Protein AF-A0A4U8YPC1-F1 (afdb_monomer)

Mean predicted aligned error: 9.64 Å

Foldseek 3Di:
DDPPDVLNLLLQLLVLLLVLLVVQLVQLVVLVVCLVPPPDFRWGFDSVVLSVVVSPCPQDFDDDPDPPDDGDRPPPPSVGPTDGHHRRDPVVSVVSNVVSVVSNVVSVVVSVVSVVVVVVVVVVVPD

Nearest PDB structures (foldseek):
  8wkq-assembly1_U  TM=8.000E-01  e=7.473E-06  Salmonella enterica subsp. enterica serovar Typhimurium str. LT2
  8wkq-assembly1_T  TM=8.335E-01  e=9.484E-06  Salmonella enterica subsp. enterica serovar Typhimurium str. LT2
  7nvg-assembly1_R2  TM=8.021E-01  e=2.318E-05  Salmonella enterica subsp. enterica serovar Typhimurium
  8wk3-assembly1_Q  TM=7.420E-01  e=1.721E-05  Salmonella enterica subsp. enterica serovar Typhimurium str. LT2
  8wk3-assembly1_U  TM=8.046E-01  e=3.963E-05  Salmonella enterica subsp. enterica serovar Typhimurium str. LT2

Secondary structure (DSSP, 8-state):
-----HHHHHHHHHHHHHHHHHHHHHHHHHHHHTTTSTT---EE--HHHHHHHHHH---PPPPPSSTTS-------------EE-SS--HHHHHHHHHHHHHHHHHHHHHHHHHHHHHHHHHHHTT-

Organism: NCBI:txid231438

Radius of gyration: 19.14 Å; Cα contacts (8 Å, |Δi|>4): 107; chains: 1; bounding box: 39×46×55 Å

Solvent-accessible surface area (backbone atoms only — not comparable to full-atom values): 7508 Å² total; per-residue (Å²): 136,83,80,80,53,74,66,57,58,52,51,53,50,42,53,48,47,43,54,52,34,54,51,48,48,54,36,39,52,48,31,65,75,40,47,89,41,89,89,48,57,23,48,47,66,58,64,66,63,38,43,52,49,63,70,68,55,64,78,59,80,49,85,70,95,44,95,86,56,73,80,46,70,62,71,80,71,75,78,53,71,63,47,75,53,61,69,54,50,70,70,60,42,51,51,51,49,51,53,41,49,54,50,38,52,52,41,51,52,54,47,52,53,52,52,49,56,52,50,52,60,57,60,64,71,78,114

Sequence (127 aa):
MSRDLPIDSTYAMLGKAMDVSARRHNLITGNIANMDTVGYKAKDLDFQKTLEMEMTRGGGPLDRTHDKHLQGRPAGAFDAEMEEDAPVDLDREMSRLVENNIRYRSTVEMMMRKVATLRDAIGEGVK

Structure (mmCIF, N/CA/C/O backbone):
data_AF-A0A4U8YPC1-F1
#
_entry.id   AF-A0A4U8YPC1-F1
#
loop_
_atom_site.group_PDB
_atom_site.id
_atom_site.type_symbol
_atom_site.label_atom_id
_atom_site.label_alt_id
_atom_site.label_comp_id
_atom_site.label_asym_id
_atom_site.label_entity_id
_atom_site.label_seq_id
_atom_site.pdbx_PDB_ins_code
_atom_site.Cartn_x
_atom_site.Cartn_y
_atom_site.Cartn_z
_atom_site.occupancy
_atom_site.B_iso_or_equiv
_atom_site.auth_seq_id
_atom_site.auth_comp_id
_atom_site.auth_asym_id
_atom_site.auth_atom_id
_atom_site.pdbx_PDB_model_num
ATOM 1 N N . MET A 1 1 ? 15.447 -25.166 -20.056 1.00 37.72 1 MET A N 1
ATOM 2 C CA . MET A 1 1 ? 16.041 -24.143 -19.170 1.00 37.72 1 MET A CA 1
ATOM 3 C C . MET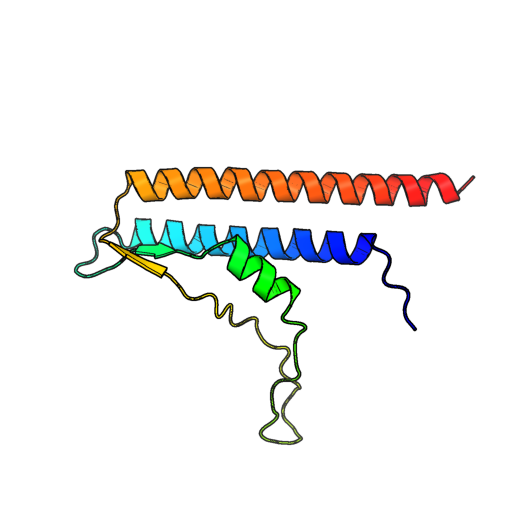 A 1 1 ? 15.622 -22.781 -19.699 1.00 37.72 1 MET A C 1
ATOM 5 O O . MET A 1 1 ? 16.265 -22.268 -20.606 1.00 37.72 1 MET A O 1
ATOM 9 N N . SER A 1 2 ? 14.479 -22.267 -19.236 1.00 41.69 2 SER A N 1
ATOM 10 C CA . SER A 1 2 ? 14.017 -20.925 -19.612 1.00 41.69 2 SER A CA 1
ATOM 11 C C . SER A 1 2 ? 14.916 -19.915 -18.904 1.00 41.69 2 SER A C 1
ATOM 13 O O . SER A 1 2 ? 15.114 -20.022 -17.698 1.00 41.69 2 SER A O 1
ATOM 15 N N . ARG A 1 3 ? 15.547 -19.007 -19.651 1.00 44.97 3 ARG A N 1
ATOM 16 C CA . ARG A 1 3 ? 16.327 -17.910 -19.067 1.00 44.97 3 ARG A CA 1
ATOM 17 C C . ARG A 1 3 ? 15.326 -16.858 -18.607 1.00 44.97 3 ARG A C 1
ATOM 19 O O . ARG A 1 3 ? 14.891 -16.055 -19.427 1.00 44.97 3 ARG A O 1
ATOM 26 N N . ASP A 1 4 ? 14.970 -16.873 -17.329 1.00 54.25 4 ASP A N 1
ATOM 27 C CA . ASP A 1 4 ? 14.216 -15.780 -16.718 1.00 54.25 4 ASP A CA 1
ATOM 28 C C . ASP A 1 4 ? 15.096 -14.528 -16.762 1.00 54.25 4 ASP A C 1
ATOM 30 O O . ASP A 1 4 ? 16.079 -14.390 -16.031 1.00 54.25 4 ASP A O 1
ATOM 34 N N . LEU A 1 5 ? 14.809 -13.629 -17.702 1.00 53.69 5 LEU A N 1
ATOM 35 C CA . LEU A 1 5 ? 15.476 -12.337 -17.752 1.00 53.69 5 LEU A CA 1
ATOM 36 C C . LEU A 1 5 ? 15.105 -11.577 -16.466 1.00 53.69 5 LEU A C 1
ATOM 38 O O . LEU A 1 5 ? 13.921 -11.499 -16.139 1.00 53.69 5 LEU A O 1
ATOM 42 N N . PRO A 1 6 ? 16.056 -10.934 -15.763 1.00 60.53 6 PRO A N 1
ATOM 43 C CA . PRO A 1 6 ? 15.780 -10.190 -14.522 1.00 60.53 6 PRO A CA 1
ATOM 44 C C . PRO A 1 6 ? 14.729 -9.071 -14.681 1.00 60.53 6 PRO A C 1
ATOM 46 O O . PRO A 1 6 ? 14.188 -8.553 -13.702 1.00 60.53 6 PRO A O 1
ATOM 49 N N . ILE A 1 7 ? 14.408 -8.702 -15.926 1.00 62.12 7 ILE A N 1
ATOM 50 C CA . ILE A 1 7 ? 13.325 -7.784 -16.279 1.00 62.12 7 ILE A CA 1
ATOM 51 C C . ILE A 1 7 ? 11.942 -8.354 -15.923 1.00 62.12 7 ILE A C 1
ATOM 53 O O . ILE A 1 7 ? 11.133 -7.607 -15.372 1.00 62.12 7 ILE A O 1
ATOM 57 N N . ASP A 1 8 ? 11.698 -9.639 -16.178 1.00 74.44 8 ASP A N 1
ATOM 58 C CA . ASP A 1 8 ? 10.398 -10.285 -15.957 1.00 74.44 8 ASP A CA 1
ATOM 59 C C . ASP A 1 8 ? 10.073 -10.378 -14.457 1.00 74.44 8 ASP A C 1
ATOM 61 O O . ASP A 1 8 ? 9.026 -9.932 -13.992 1.00 74.44 8 ASP A O 1
ATOM 65 N N . SER A 1 9 ? 11.062 -10.796 -13.661 1.00 82.12 9 SER A N 1
ATOM 66 C CA . SER A 1 9 ? 10.959 -10.863 -12.198 1.00 82.12 9 SER A CA 1
ATOM 67 C C . SER A 1 9 ? 10.671 -9.496 -11.555 1.00 82.12 9 SER A C 1
ATOM 69 O O . SER A 1 9 ? 9.802 -9.383 -10.691 1.00 82.12 9 SER A O 1
ATOM 71 N N . THR A 1 10 ? 11.334 -8.426 -12.017 1.00 86.44 10 THR A N 1
ATOM 72 C CA . THR A 1 10 ? 11.094 -7.069 -11.487 1.00 86.44 10 THR A CA 1
ATOM 73 C C . THR A 1 10 ? 9.695 -6.560 -11.846 1.00 86.44 10 THR A C 1
ATOM 75 O O . THR A 1 10 ? 9.038 -5.934 -11.017 1.00 86.44 10 THR A O 1
ATOM 78 N N . TYR A 1 11 ? 9.226 -6.819 -13.072 1.00 89.00 11 TYR A N 1
ATOM 79 C CA . TYR A 1 11 ? 7.879 -6.444 -13.506 1.00 89.00 11 TYR A CA 1
ATOM 80 C C . TYR A 1 11 ? 6.811 -7.171 -12.678 1.00 89.00 11 TYR A C 1
ATOM 82 O O . TYR A 1 11 ? 5.904 -6.533 -12.143 1.00 89.00 11 TYR A O 1
ATOM 90 N N . ALA A 1 12 ? 6.965 -8.486 -12.499 1.00 87.62 12 ALA A N 1
ATOM 91 C CA . ALA A 1 12 ? 6.080 -9.292 -11.666 1.00 87.62 12 ALA A CA 1
ATOM 92 C C . ALA A 1 12 ? 6.054 -8.798 -10.209 1.00 87.62 12 ALA A C 1
ATOM 94 O O . ALA A 1 12 ? 4.975 -8.618 -9.645 1.00 87.62 12 ALA A O 1
ATOM 95 N N . MET A 1 13 ? 7.219 -8.499 -9.620 1.00 90.81 13 MET A N 1
ATOM 96 C CA . MET A 1 13 ? 7.324 -7.942 -8.267 1.00 90.81 13 MET A CA 1
ATOM 97 C C . MET A 1 13 ? 6.598 -6.598 -8.134 1.00 90.81 13 MET A C 1
ATOM 99 O O . MET A 1 13 ? 5.842 -6.402 -7.185 1.00 90.81 13 MET A O 1
ATOM 103 N N . LEU A 1 14 ? 6.803 -5.670 -9.076 1.00 93.81 14 LEU A N 1
ATOM 104 C CA . LEU A 1 14 ? 6.132 -4.366 -9.060 1.00 93.81 14 LEU A CA 1
ATOM 105 C C . LEU A 1 14 ? 4.612 -4.514 -9.204 1.00 93.81 14 LEU A C 1
ATOM 107 O O . LEU A 1 14 ? 3.873 -3.831 -8.501 1.00 93.81 14 LEU A O 1
ATOM 111 N N . GLY A 1 15 ? 4.146 -5.438 -10.050 1.00 92.44 15 GLY A N 1
ATOM 112 C CA . GLY A 1 15 ? 2.725 -5.779 -10.155 1.00 92.44 15 GLY A CA 1
ATOM 113 C C . GLY A 1 15 ? 2.152 -6.291 -8.831 1.00 92.44 15 GLY A C 1
ATOM 114 O O . GLY A 1 15 ? 1.146 -5.774 -8.351 1.00 92.44 15 GLY A O 1
ATOM 115 N N . LYS A 1 16 ? 2.844 -7.227 -8.172 1.00 91.75 16 LYS A N 1
ATOM 116 C CA . LYS A 1 16 ? 2.448 -7.729 -6.847 1.00 91.75 16 LYS A CA 1
ATOM 117 C C . LYS A 1 16 ? 2.443 -6.638 -5.780 1.00 91.75 16 LYS A C 1
ATOM 119 O O . LYS A 1 16 ? 1.505 -6.562 -4.996 1.00 91.75 16 LYS A O 1
ATOM 124 N N . ALA A 1 17 ? 3.438 -5.756 -5.768 1.00 93.94 17 ALA A N 1
ATOM 125 C CA . ALA A 1 17 ? 3.477 -4.620 -4.852 1.00 93.94 17 ALA A CA 1
ATOM 126 C C . ALA A 1 17 ? 2.273 -3.678 -5.043 1.00 93.94 17 ALA A C 1
ATOM 128 O O . ALA A 1 17 ? 1.697 -3.218 -4.056 1.00 93.94 17 ALA A O 1
ATOM 129 N N . MET A 1 18 ? 1.847 -3.438 -6.290 1.00 94.38 18 MET A N 1
ATOM 130 C CA . MET A 1 18 ? 0.621 -2.683 -6.576 1.00 94.38 18 MET A CA 1
ATOM 131 C C . MET A 1 18 ? -0.623 -3.394 -6.034 1.00 94.38 18 MET A C 1
ATOM 133 O O . MET A 1 18 ? -1.446 -2.743 -5.390 1.00 94.38 18 MET A O 1
ATOM 137 N N . ASP A 1 19 ? -0.738 -4.711 -6.233 1.00 92.88 19 ASP A N 1
ATOM 138 C CA . ASP A 1 19 ? -1.856 -5.511 -5.714 1.00 92.88 19 ASP A CA 1
ATOM 139 C C . ASP A 1 19 ? -1.935 -5.453 -4.180 1.00 92.88 19 ASP A C 1
ATOM 141 O O . ASP A 1 19 ? -3.015 -5.266 -3.612 1.00 92.88 19 ASP A O 1
ATOM 145 N N . VAL A 1 20 ? -0.792 -5.572 -3.494 1.00 93.44 20 VAL A N 1
ATOM 146 C CA . VAL A 1 20 ? -0.704 -5.475 -2.028 1.00 93.44 20 VAL A CA 1
ATOM 147 C C . VAL A 1 20 ? -1.130 -4.084 -1.551 1.00 93.44 20 VAL A C 1
ATOM 149 O O . VAL A 1 20 ? -1.943 -3.968 -0.633 1.00 93.44 20 VAL A O 1
ATOM 152 N N . SER A 1 21 ? -0.651 -3.017 -2.196 1.00 94.94 21 SER A N 1
ATOM 153 C CA . SER A 1 21 ? -1.061 -1.648 -1.864 1.00 94.94 21 SER A CA 1
ATOM 154 C C . SER A 1 21 ? -2.549 -1.393 -2.120 1.00 94.94 21 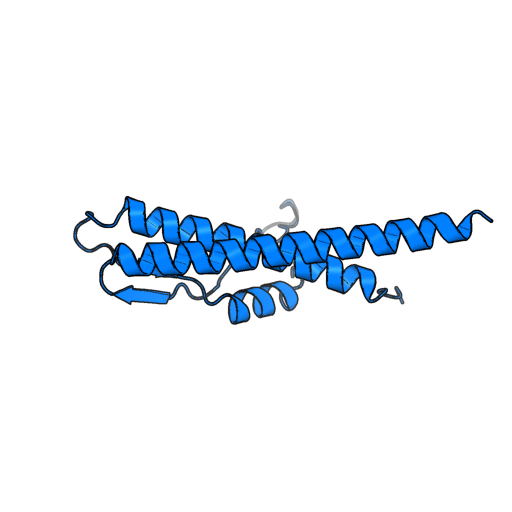SER A C 1
ATOM 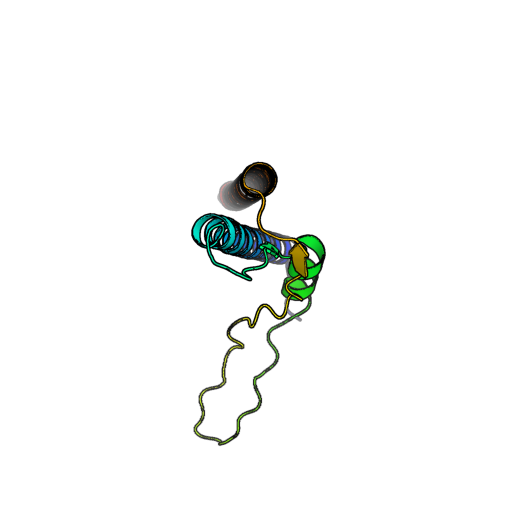156 O O . SER A 1 21 ? -3.207 -0.758 -1.295 1.00 94.94 21 SER A O 1
ATOM 158 N N . ALA A 1 22 ? -3.114 -1.909 -3.213 1.00 95.00 22 ALA A N 1
ATOM 159 C CA . ALA A 1 22 ? -4.544 -1.793 -3.495 1.00 95.00 22 ALA A CA 1
ATOM 160 C C . ALA A 1 22 ? -5.392 -2.503 -2.426 1.00 95.00 22 ALA A C 1
ATOM 162 O O . ALA A 1 22 ? -6.407 -1.980 -1.968 1.00 95.00 22 ALA A O 1
ATOM 163 N N . ARG A 1 23 ? -4.946 -3.671 -1.957 1.00 92.50 23 ARG A N 1
ATOM 164 C CA . ARG A 1 23 ? -5.606 -4.396 -0.862 1.00 92.50 23 ARG A CA 1
ATOM 165 C C . ARG A 1 23 ? -5.539 -3.639 0.450 1.00 92.50 23 ARG A C 1
ATOM 167 O O . ARG A 1 23 ? -6.565 -3.496 1.107 1.00 92.50 23 ARG A O 1
ATOM 174 N N . ARG A 1 24 ? -4.364 -3.114 0.805 1.00 94.75 24 ARG A N 1
ATOM 175 C CA . ARG A 1 24 ? -4.201 -2.312 2.021 1.00 94.75 24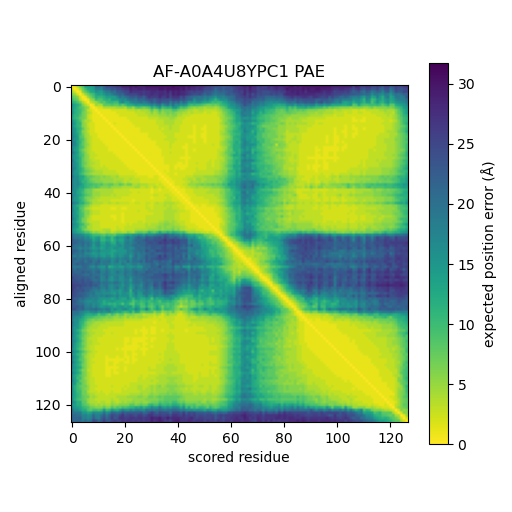 ARG A CA 1
ATOM 176 C C . ARG A 1 24 ? -5.099 -1.077 1.999 1.00 94.75 24 ARG A C 1
ATOM 178 O O . ARG A 1 24 ? -5.693 -0.749 3.016 1.00 94.75 24 ARG A O 1
ATOM 185 N N . HIS A 1 25 ? -5.269 -0.448 0.832 1.00 96.38 25 HIS A N 1
ATOM 186 C CA . HIS A 1 25 ? -6.217 0.656 0.655 1.00 9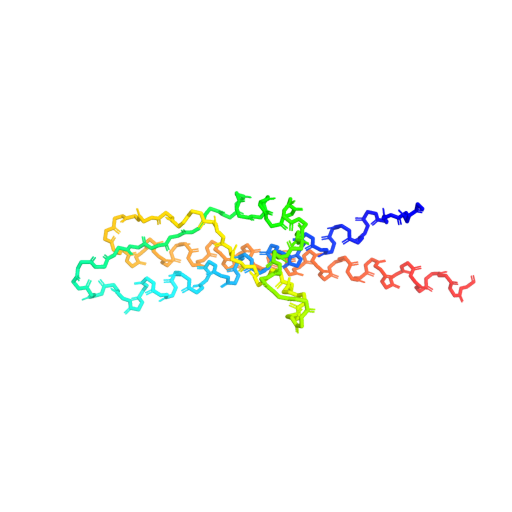6.38 25 HIS A CA 1
ATOM 187 C C . HIS A 1 25 ? -7.643 0.233 1.029 1.00 96.38 25 HIS A C 1
ATOM 189 O O . HIS A 1 25 ? -8.277 0.893 1.843 1.00 96.38 25 HIS A O 1
ATOM 195 N N . ASN A 1 26 ? -8.112 -0.905 0.507 1.00 95.19 26 ASN A N 1
ATOM 196 C CA . ASN A 1 26 ? -9.445 -1.422 0.824 1.00 95.19 26 ASN A CA 1
ATOM 197 C C . ASN A 1 26 ? -9.622 -1.731 2.318 1.00 95.19 26 ASN A C 1
ATOM 199 O O . ASN A 1 26 ? -10.707 -1.504 2.848 1.00 95.19 26 ASN A O 1
ATOM 203 N N . LEU A 1 27 ? -8.581 -2.222 3.002 1.00 94.12 27 LEU A N 1
ATOM 204 C CA . LEU A 1 27 ? -8.633 -2.450 4.451 1.00 94.12 27 LEU A CA 1
ATOM 205 C C . LEU A 1 27 ? -8.772 -1.142 5.224 1.00 94.12 27 LEU A C 1
ATOM 207 O O . LEU A 1 27 ? -9.669 -1.031 6.052 1.00 94.12 27 LEU A O 1
ATOM 211 N N . ILE A 1 28 ? -7.955 -0.139 4.901 1.00 95.44 28 ILE A N 1
ATOM 212 C CA . ILE A 1 28 ? -8.004 1.173 5.558 1.00 95.44 28 ILE A CA 1
ATOM 213 C C . ILE A 1 28 ? -9.369 1.836 5.328 1.00 95.44 28 ILE A C 1
ATOM 215 O O . ILE A 1 28 ? -10.011 2.292 6.271 1.00 95.44 28 ILE A O 1
ATOM 219 N N . THR A 1 29 ? -9.877 1.833 4.091 1.00 96.69 29 THR A N 1
ATOM 220 C CA . THR A 1 29 ? -11.219 2.360 3.794 1.00 96.69 29 THR A CA 1
ATOM 221 C C . THR A 1 29 ? -12.312 1.569 4.513 1.00 96.69 29 THR A C 1
ATOM 223 O O . THR A 1 29 ? -13.267 2.161 5.009 1.00 96.69 29 THR A O 1
ATOM 226 N N . GLY A 1 30 ? -12.165 0.246 4.615 1.00 96.12 30 GLY A N 1
ATOM 227 C CA . GLY A 1 30 ? -13.056 -0.609 5.392 1.00 96.12 30 GLY A CA 1
ATOM 228 C C . GLY A 1 30 ? -13.045 -0.273 6.884 1.00 96.12 30 GLY A C 1
ATOM 229 O O . GLY A 1 30 ? -14.110 -0.217 7.492 1.00 96.12 30 GLY A O 1
ATOM 230 N N . ASN A 1 31 ? -11.878 0.015 7.464 1.00 95.19 31 ASN A N 1
ATOM 231 C CA . ASN A 1 31 ? -11.761 0.446 8.856 1.00 95.19 31 ASN A CA 1
ATOM 232 C C . ASN A 1 31 ? -12.465 1.783 9.082 1.00 95.19 31 ASN A C 1
ATOM 234 O O . ASN A 1 31 ? -13.279 1.882 9.994 1.00 95.19 31 ASN A O 1
ATOM 238 N N . ILE A 1 32 ? -12.214 2.773 8.218 1.00 95.62 32 ILE A N 1
ATOM 239 C CA . ILE A 1 32 ? -12.871 4.087 8.279 1.00 95.62 32 ILE A CA 1
ATOM 240 C C . ILE A 1 32 ? -14.394 3.927 8.181 1.00 95.62 32 ILE A C 1
ATOM 242 O O . ILE A 1 32 ? -15.127 4.499 8.980 1.00 95.62 32 ILE A O 1
ATOM 246 N N . ALA A 1 33 ? -14.883 3.106 7.248 1.00 96.31 33 ALA A N 1
ATOM 247 C CA . ALA A 1 33 ? -16.317 2.885 7.062 1.00 96.31 33 ALA A CA 1
ATOM 248 C C . ALA A 1 33 ? -16.994 2.199 8.263 1.00 96.31 33 ALA A C 1
ATOM 250 O O . ALA A 1 33 ? -18.173 2.435 8.511 1.00 96.31 33 ALA A O 1
ATOM 251 N N . ASN A 1 34 ? -16.268 1.352 8.998 1.00 94.56 34 ASN A N 1
ATOM 252 C CA . ASN A 1 34 ? -16.797 0.609 10.145 1.00 94.56 34 ASN A CA 1
ATOM 253 C C . ASN A 1 34 ? -16.379 1.206 11.498 1.00 94.56 34 ASN A C 1
ATOM 255 O O . ASN A 1 34 ? -16.593 0.568 12.526 1.00 94.56 34 ASN A O 1
ATOM 259 N N . MET A 1 35 ? -15.811 2.413 11.530 1.00 93.62 35 MET A N 1
ATOM 260 C CA . MET A 1 35 ? -15.252 2.984 12.759 1.00 93.62 35 MET A CA 1
ATOM 261 C C . MET A 1 35 ? -16.282 3.190 13.874 1.00 93.62 35 MET A C 1
ATOM 263 O O . MET A 1 35 ? -15.975 2.975 15.041 1.00 93.62 35 MET A O 1
ATOM 267 N N . ASP A 1 36 ? -17.523 3.512 13.505 1.00 93.44 36 ASP A N 1
ATOM 268 C CA . ASP A 1 36 ? -18.635 3.696 14.443 1.00 93.44 36 ASP A CA 1
ATOM 269 C C . ASP A 1 36 ? -19.359 2.376 14.780 1.00 93.44 36 ASP A C 1
ATOM 271 O O . ASP A 1 36 ? -20.385 2.364 15.463 1.00 93.44 36 ASP A O 1
ATOM 275 N N . THR A 1 37 ? -18.853 1.233 14.299 1.00 94.25 37 THR A N 1
ATOM 276 C CA . THR A 1 37 ? -19.458 -0.080 14.554 1.00 94.25 37 THR A CA 1
ATOM 277 C C . THR A 1 37 ? -18.988 -0.633 15.897 1.00 94.25 37 THR A C 1
ATOM 279 O O . THR A 1 37 ? -17.798 -0.855 16.125 1.00 94.25 37 THR A O 1
ATOM 282 N N . VAL A 1 38 ? -19.938 -0.908 16.796 1.00 90.38 38 VAL A N 1
ATOM 283 C CA . VAL A 1 38 ? -19.651 -1.436 18.139 1.00 90.38 38 VAL A CA 1
ATOM 284 C C . VAL A 1 38 ? -18.869 -2.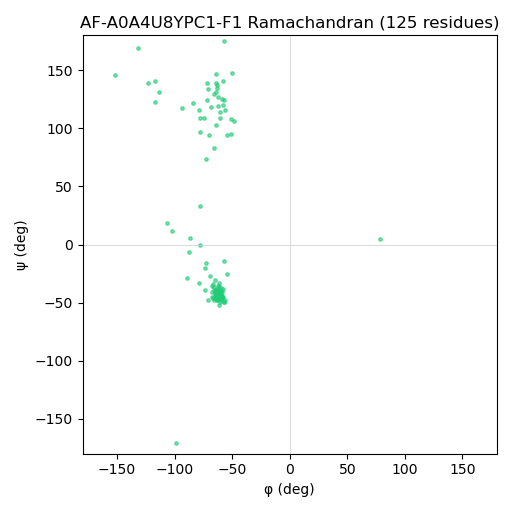749 18.052 1.00 90.38 38 VAL A C 1
ATOM 286 O O . VAL A 1 38 ? -19.317 -3.713 17.434 1.00 90.38 38 VAL A O 1
ATOM 289 N N . GLY A 1 39 ? -17.710 -2.795 18.714 1.00 88.19 39 GLY A N 1
ATOM 290 C CA . GLY A 1 39 ? -16.851 -3.981 18.772 1.00 88.19 39 GLY A CA 1
ATOM 291 C C . GLY A 1 39 ? -16.002 -4.228 17.520 1.00 88.19 39 GLY A C 1
ATOM 292 O O . GLY A 1 39 ? -15.310 -5.245 17.468 1.00 88.19 39 GLY A O 1
ATOM 293 N N . TYR A 1 40 ? -16.027 -3.329 16.530 1.00 91.44 40 TYR A N 1
ATOM 294 C CA . TYR A 1 40 ? -15.157 -3.422 15.360 1.00 91.44 40 TYR A CA 1
ATOM 295 C C . TYR A 1 40 ? -13.701 -3.100 15.725 1.00 91.44 40 TYR A C 1
ATOM 297 O O . TYR A 1 40 ? -13.416 -2.178 16.493 1.00 91.44 40 TYR A O 1
ATOM 305 N N . LYS A 1 41 ? -12.772 -3.869 15.154 1.00 91.62 41 LYS A N 1
ATOM 306 C CA . LYS A 1 41 ? -11.325 -3.702 15.318 1.00 91.62 41 LYS A CA 1
ATOM 307 C C . LYS A 1 41 ? -10.688 -3.385 13.979 1.00 91.62 41 LYS A C 1
ATOM 309 O O . LYS A 1 41 ? -11.072 -3.976 12.966 1.00 91.62 41 LYS A O 1
ATOM 314 N N . ALA A 1 42 ? -9.717 -2.477 13.981 1.00 91.94 42 ALA A N 1
ATOM 315 C CA . ALA A 1 42 ? -8.997 -2.145 12.762 1.00 91.94 42 ALA A CA 1
ATOM 316 C C . ALA A 1 42 ? -8.221 -3.367 12.255 1.00 91.94 42 ALA A C 1
ATOM 318 O O . ALA A 1 42 ? -7.623 -4.106 13.037 1.00 91.94 42 ALA A O 1
ATOM 319 N N . LYS A 1 43 ? -8.243 -3.571 10.940 1.00 91.75 43 LYS A N 1
ATOM 320 C CA . LYS A 1 43 ? -7.486 -4.622 10.255 1.00 91.75 43 LYS A CA 1
ATOM 321 C C . LYS A 1 43 ? -6.426 -3.974 9.386 1.00 91.75 43 LYS A C 1
ATOM 323 O O . LYS A 1 43 ? -6.747 -3.072 8.612 1.00 91.75 43 LYS A O 1
ATOM 328 N N . ASP A 1 44 ? -5.193 -4.447 9.475 1.00 91.69 44 ASP A N 1
ATOM 329 C CA . ASP A 1 44 ? -4.112 -4.021 8.583 1.00 91.69 44 ASP A CA 1
ATOM 330 C C . ASP A 1 44 ? -3.366 -5.236 8.017 1.00 91.69 44 ASP A C 1
ATOM 332 O O . ASP A 1 44 ? -3.571 -6.378 8.438 1.00 91.69 44 ASP A O 1
ATOM 336 N N . LEU A 1 45 ? -2.519 -4.982 7.023 1.00 89.88 45 LEU A N 1
ATOM 337 C CA . LEU A 1 45 ? -1.598 -5.965 6.467 1.00 89.88 45 LEU A CA 1
ATOM 338 C C . LEU A 1 45 ? -0.160 -5.454 6.559 1.00 89.88 45 LEU A C 1
ATOM 340 O O . LEU A 1 45 ? 0.132 -4.290 6.258 1.00 89.88 45 LEU A O 1
ATOM 344 N N . ASP A 1 46 ? 0.759 -6.349 6.912 1.00 90.69 46 ASP A N 1
ATOM 345 C CA . ASP A 1 46 ? 2.191 -6.082 6.817 1.00 90.69 46 ASP A CA 1
ATOM 346 C C . ASP A 1 46 ? 2.603 -6.150 5.343 1.00 90.69 46 ASP A C 1
ATOM 348 O O . ASP A 1 46 ? 2.614 -7.216 4.720 1.00 90.69 46 ASP A O 1
ATOM 352 N N . PHE A 1 47 ? 2.918 -4.989 4.766 1.00 91.00 47 PHE A N 1
ATOM 353 C CA . PHE A 1 47 ? 3.239 -4.871 3.346 1.00 91.00 47 PHE A CA 1
ATOM 354 C C . PHE A 1 47 ? 4.431 -5.745 2.951 1.00 91.00 47 PHE A C 1
ATOM 356 O O . PHE A 1 47 ? 4.382 -6.405 1.915 1.00 91.00 47 PHE A O 1
ATOM 363 N N . GLN A 1 48 ? 5.498 -5.740 3.753 1.00 90.94 48 GLN A N 1
ATOM 364 C CA . GLN A 1 48 ? 6.739 -6.423 3.405 1.00 90.94 48 GLN A CA 1
ATOM 365 C C . GLN A 1 48 ? 6.544 -7.933 3.478 1.00 90.94 48 GLN A C 1
ATOM 367 O O . GLN A 1 48 ? 6.856 -8.625 2.509 1.00 90.94 48 GLN A O 1
ATOM 372 N N . LYS A 1 49 ? 5.954 -8.426 4.573 1.00 90.06 49 LYS A N 1
ATOM 373 C CA . LYS A 1 49 ? 5.653 -9.857 4.721 1.00 90.06 49 LYS A CA 1
ATOM 374 C C . LYS A 1 49 ? 4.690 -10.343 3.644 1.00 90.06 49 LYS A C 1
ATOM 376 O O . LYS A 1 49 ? 4.901 -11.404 3.065 1.00 90.06 49 LYS A O 1
ATOM 381 N N . THR A 1 50 ? 3.655 -9.559 3.336 1.00 88.88 50 THR A N 1
ATOM 382 C CA . THR A 1 50 ? 2.683 -9.920 2.294 1.00 88.88 50 THR A CA 1
ATOM 383 C C . THR A 1 50 ? 3.342 -9.957 0.920 1.00 88.88 50 THR A C 1
ATOM 385 O O . THR A 1 50 ? 3.118 -10.895 0.163 1.00 88.88 50 THR A O 1
ATOM 388 N N . LEU A 1 51 ? 4.178 -8.971 0.586 1.00 89.31 51 LEU A N 1
ATOM 389 C CA . LEU A 1 51 ? 4.884 -8.950 -0.693 1.00 89.31 51 LEU A CA 1
ATOM 390 C C . LEU A 1 51 ? 5.857 -10.127 -0.820 1.00 89.31 51 LEU A C 1
ATOM 392 O O . LEU A 1 51 ? 5.877 -10.787 -1.854 1.00 89.31 51 LEU A O 1
ATOM 396 N N . GLU A 1 52 ? 6.625 -10.422 0.228 1.00 88.25 52 GLU A N 1
ATOM 397 C CA . GLU A 1 52 ? 7.534 -11.571 0.260 1.00 88.25 52 GLU A CA 1
ATOM 398 C C . GLU A 1 52 ? 6.773 -12.893 0.098 1.00 88.25 52 GLU A C 1
ATOM 400 O O . GLU A 1 52 ? 7.161 -13.754 -0.696 1.00 88.25 52 GLU A O 1
ATOM 405 N N . MET A 1 53 ? 5.631 -13.030 0.773 1.00 84.69 53 MET A N 1
ATOM 406 C CA . MET A 1 53 ? 4.740 -14.175 0.612 1.00 84.69 53 MET A CA 1
ATOM 407 C C . MET A 1 53 ? 4.214 -14.285 -0.825 1.00 84.69 53 MET A C 1
ATOM 409 O O . MET A 1 53 ? 4.218 -15.369 -1.397 1.00 84.69 53 MET A O 1
ATOM 413 N N . GLU A 1 54 ? 3.801 -13.181 -1.444 1.00 82.06 54 GLU A N 1
ATOM 414 C CA . GLU A 1 54 ? 3.304 -13.159 -2.826 1.00 82.06 54 GLU A CA 1
ATOM 415 C C . GLU A 1 54 ? 4.395 -13.433 -3.869 1.00 82.06 54 GLU A C 1
ATOM 417 O O . GLU A 1 54 ? 4.098 -13.929 -4.957 1.00 82.06 54 GLU A O 1
ATOM 422 N N . MET A 1 55 ? 5.653 -13.124 -3.552 1.00 83.56 55 MET A N 1
ATOM 423 C CA . MET A 1 55 ? 6.806 -13.455 -4.391 1.00 83.56 55 MET A CA 1
ATOM 424 C C . MET A 1 55 ? 7.234 -14.919 -4.253 1.00 83.56 55 MET A C 1
ATOM 426 O O . MET A 1 55 ? 7.707 -15.510 -5.222 1.00 83.56 55 MET A O 1
ATOM 430 N N . THR A 1 56 ? 7.083 -15.505 -3.063 1.00 77.12 56 THR A N 1
ATOM 431 C CA . THR A 1 56 ? 7.490 -16.890 -2.763 1.00 77.12 56 THR A CA 1
ATOM 432 C C . THR A 1 56 ? 6.391 -17.912 -3.041 1.00 77.12 56 THR A C 1
ATOM 434 O O . THR A 1 56 ? 6.695 -19.048 -3.414 1.00 77.12 56 THR A O 1
ATOM 437 N N . ARG A 1 57 ? 5.112 -17.523 -2.943 1.00 66.81 57 ARG A N 1
ATOM 438 C CA . ARG A 1 57 ? 3.963 -18.323 -3.384 1.00 66.81 57 ARG A CA 1
ATOM 439 C C . ARG A 1 57 ? 3.891 -18.340 -4.910 1.00 66.81 57 ARG A C 1
ATOM 441 O O . ARG A 1 57 ? 3.010 -17.751 -5.534 1.00 66.81 57 ARG A O 1
ATOM 448 N N . GLY A 1 58 ? 4.794 -19.096 -5.527 1.00 56.62 58 GLY A N 1
ATOM 449 C CA . GLY A 1 58 ? 4.530 -19.674 -6.839 1.00 56.62 58 GLY A CA 1
ATOM 450 C C . GLY A 1 58 ? 3.269 -20.525 -6.716 1.00 56.62 58 GLY A C 1
ATOM 451 O O . GLY A 1 58 ? 3.220 -21.409 -5.865 1.00 56.62 58 GLY A O 1
ATOM 452 N N . GLY A 1 59 ? 2.227 -20.206 -7.488 1.00 53.84 59 GLY A N 1
ATOM 453 C CA . GLY A 1 59 ? 0.918 -20.849 -7.389 1.00 53.84 59 GLY A CA 1
ATOM 454 C C . GLY A 1 59 ? 1.020 -22.367 -7.522 1.00 53.84 59 GLY A C 1
ATOM 455 O O . GLY A 1 59 ? 1.035 -22.893 -8.633 1.00 53.84 59 GLY A O 1
ATOM 456 N N . GLY A 1 60 ? 1.103 -23.058 -6.386 1.00 53.31 60 GLY A N 1
ATOM 457 C CA . GLY A 1 60 ? 1.073 -24.508 -6.325 1.00 53.31 60 GLY A CA 1
ATOM 458 C C . GLY A 1 60 ? -0.282 -25.013 -6.821 1.00 53.31 60 GLY A C 1
ATOM 459 O O . GLY A 1 60 ? -1.294 -24.325 -6.642 1.00 53.31 60 GLY A O 1
ATOM 460 N N . PRO A 1 61 ? -0.326 -26.180 -7.480 1.00 58.09 61 PRO A N 1
ATOM 461 C CA . PRO A 1 61 ? -1.584 -26.751 -7.928 1.00 58.09 61 PRO A CA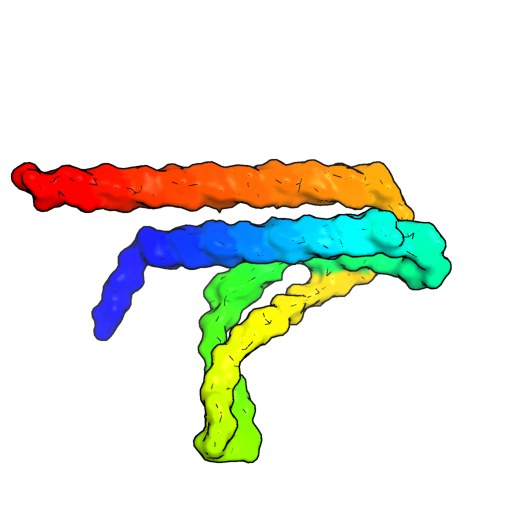 1
ATOM 462 C C . PRO A 1 61 ? -2.500 -26.964 -6.720 1.00 58.09 61 PRO A C 1
ATOM 464 O O . PRO A 1 61 ? -2.111 -27.614 -5.753 1.00 58.09 61 PRO A O 1
ATOM 467 N N . LEU A 1 62 ? -3.713 -26.407 -6.776 1.00 66.88 62 LEU A N 1
ATOM 468 C CA . LEU A 1 62 ? -4.755 -26.755 -5.816 1.00 66.88 62 LEU A CA 1
ATOM 469 C C . LEU A 1 62 ? -5.091 -28.240 -5.968 1.00 66.88 62 LEU A C 1
ATOM 471 O O . LEU A 1 62 ? -5.199 -28.742 -7.094 1.00 66.88 62 LEU A O 1
ATOM 475 N N . ASP A 1 63 ? -5.245 -28.921 -4.834 1.00 68.81 63 ASP A N 1
ATOM 476 C CA . ASP A 1 63 ? -5.541 -30.346 -4.816 1.00 68.81 63 ASP A CA 1
ATOM 477 C C . ASP A 1 63 ? -6.932 -30.592 -5.414 1.00 68.81 63 ASP A C 1
ATOM 479 O O . ASP A 1 63 ? -7.908 -29.907 -5.082 1.00 68.81 63 ASP A O 1
ATOM 483 N N . ARG A 1 64 ? -7.024 -31.518 -6.372 1.00 78.88 64 ARG A N 1
ATOM 484 C CA . ARG A 1 64 ? -8.277 -31.781 -7.087 1.00 78.88 64 ARG A CA 1
ATOM 485 C C . ARG A 1 64 ? -9.010 -32.910 -6.382 1.00 78.88 64 ARG A C 1
ATOM 487 O O . ARG A 1 64 ? -8.554 -34.043 -6.380 1.00 78.88 64 ARG A O 1
ATOM 494 N N . THR A 1 65 ? -10.199 -32.623 -5.862 1.00 84.88 65 THR A N 1
ATOM 495 C CA . THR A 1 65 ? -11.053 -33.653 -5.245 1.00 84.88 65 THR A CA 1
ATOM 496 C C . THR A 1 65 ? -11.697 -34.604 -6.260 1.00 84.88 65 THR A C 1
ATOM 498 O O . THR A 1 65 ? -12.182 -35.663 -5.875 1.00 84.88 65 THR A O 1
ATOM 501 N N . HIS A 1 66 ? -11.709 -34.250 -7.551 1.00 87.25 66 HIS A N 1
ATOM 502 C CA . HIS A 1 66 ? -12.177 -35.112 -8.637 1.00 87.25 66 HIS A CA 1
ATOM 503 C C . HIS A 1 66 ? -11.468 -34.762 -9.954 1.00 87.25 66 HIS A C 1
ATOM 505 O O . HIS A 1 66 ? -11.250 -33.591 -10.263 1.00 87.25 66 HIS A O 1
ATOM 511 N N . ASP A 1 67 ? -11.214 -35.765 -10.796 1.00 80.56 67 ASP A N 1
ATOM 512 C CA . ASP A 1 67 ? -10.580 -35.632 -12.119 1.00 80.56 67 ASP A CA 1
ATOM 513 C C . ASP A 1 67 ? -11.245 -34.631 -13.085 1.00 80.56 67 ASP A C 1
ATOM 515 O O . ASP A 1 67 ? -10.578 -34.090 -13.966 1.00 80.56 67 ASP A O 1
ATOM 519 N N . LYS A 1 68 ? -12.551 -34.355 -12.933 1.00 87.12 68 LYS A N 1
ATOM 520 C CA . LYS A 1 68 ? -13.287 -33.385 -13.764 1.00 87.12 68 LYS A CA 1
ATOM 521 C C . LYS A 1 68 ? -13.219 -31.954 -13.231 1.00 87.12 68 LYS A C 1
ATOM 523 O O . LYS A 1 68 ? -13.722 -31.043 -13.885 1.00 87.12 68 LYS A O 1
ATOM 528 N N . HIS A 1 69 ? -12.638 -31.737 -12.052 1.00 87.56 69 HIS A N 1
ATOM 529 C CA . HIS A 1 69 ? -12.459 -30.390 -11.532 1.00 87.56 69 HIS A CA 1
ATOM 530 C C . HIS A 1 69 ? -11.391 -29.662 -12.348 1.00 87.56 69 HIS A C 1
ATOM 532 O O . HIS A 1 69 ? -10.318 -30.202 -12.639 1.00 87.56 69 HIS A O 1
ATOM 538 N N . LEU A 1 70 ? -11.703 -28.419 -12.720 1.00 73.31 70 LEU A N 1
ATOM 539 C CA . LEU A 1 70 ? -10.728 -27.510 -13.306 1.00 73.31 70 LEU A CA 1
ATOM 540 C C . LEU A 1 70 ? -9.571 -27.35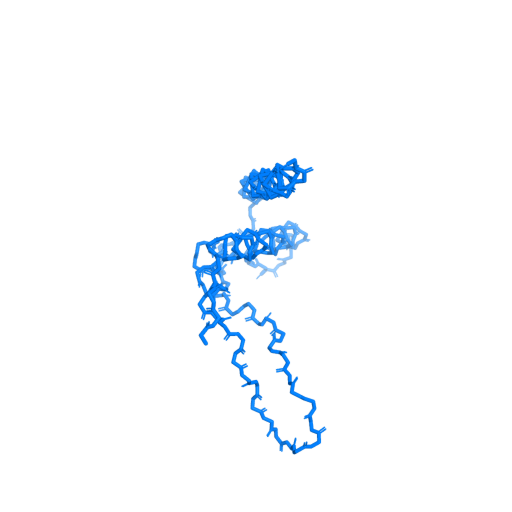4 -12.323 1.00 73.31 70 LEU A C 1
ATOM 542 O O . LEU A 1 70 ? -9.793 -27.275 -11.113 1.00 73.31 70 LEU A O 1
ATOM 546 N N . GLN A 1 71 ? -8.340 -27.303 -12.835 1.00 71.62 71 GLN A N 1
ATOM 547 C CA . GLN A 1 71 ? -7.211 -26.957 -11.985 1.00 71.62 71 GLN A CA 1
ATOM 548 C C . GLN A 1 71 ? -7.466 -25.557 -11.453 1.00 71.62 71 GLN A C 1
ATOM 550 O O . GLN A 1 71 ? -7.426 -24.584 -12.208 1.00 71.62 71 GLN A O 1
ATOM 555 N N . GLY A 1 72 ? -7.776 -25.467 -10.165 1.00 60.62 72 GLY A N 1
ATOM 556 C CA . GLY A 1 72 ? -7.861 -24.183 -9.515 1.00 60.62 72 GLY A CA 1
ATOM 557 C C . GLY A 1 72 ? -6.486 -23.544 -9.629 1.00 60.62 72 GLY A C 1
ATOM 558 O O . GLY A 1 72 ? -5.511 -24.049 -9.072 1.00 60.62 72 GLY A O 1
ATOM 559 N N . ARG A 1 73 ? -6.389 -22.438 -10.369 1.00 57.25 73 ARG A N 1
ATOM 560 C CA . ARG A 1 73 ? -5.327 -21.482 -10.081 1.00 57.25 73 ARG A CA 1
ATOM 561 C C . ARG A 1 73 ? -5.632 -21.014 -8.666 1.00 57.25 73 ARG A C 1
ATOM 563 O O . ARG A 1 73 ? -6.790 -20.647 -8.457 1.00 57.25 73 ARG A O 1
ATOM 570 N N . PRO A 1 74 ? -4.693 -21.075 -7.707 1.00 56.31 74 PRO A N 1
ATOM 571 C CA . PRO A 1 74 ? -4.949 -20.509 -6.397 1.00 56.31 74 PRO A CA 1
ATOM 572 C C . PRO A 1 74 ? -5.442 -19.083 -6.632 1.00 56.31 74 PRO A C 1
ATOM 574 O O . PRO A 1 74 ? -4.699 -18.223 -7.109 1.00 56.31 74 PRO A O 1
ATOM 577 N N . ALA A 1 75 ? -6.740 -18.859 -6.403 1.00 54.16 75 ALA A N 1
ATOM 578 C CA . ALA A 1 75 ? -7.224 -17.527 -6.129 1.00 54.16 75 ALA A CA 1
ATOM 579 C C . ALA A 1 75 ? -6.373 -17.144 -4.939 1.00 54.16 75 ALA A C 1
ATOM 581 O O . ALA A 1 75 ? -6.394 -17.891 -3.963 1.00 54.16 75 ALA A O 1
ATOM 582 N N . GLY A 1 76 ? -5.520 -16.129 -5.095 1.00 53.47 76 GLY A N 1
ATOM 583 C CA . GLY A 1 76 ? -4.631 -15.689 -4.035 1.00 53.47 76 GLY A CA 1
ATOM 584 C C . GLY A 1 76 ? -5.487 -15.472 -2.802 1.00 53.47 76 GLY A C 1
ATOM 585 O O . GLY A 1 76 ? -6.147 -14.446 -2.669 1.00 53.47 76 GLY A O 1
ATOM 586 N N . ALA A 1 77 ? -5.565 -16.486 -1.949 1.00 48.56 77 ALA A N 1
ATOM 587 C CA . ALA A 1 77 ? -5.896 -16.321 -0.570 1.00 48.56 77 ALA A CA 1
ATOM 588 C C . ALA A 1 77 ? -4.636 -15.633 -0.087 1.00 48.56 77 ALA A C 1
ATOM 590 O O . ALA A 1 77 ? -3.593 -16.267 0.087 1.00 48.56 77 ALA A O 1
ATOM 591 N N . PHE A 1 78 ? -4.700 -14.302 -0.067 1.00 53.44 78 PHE A N 1
ATOM 592 C CA . PHE A 1 78 ? -3.715 -13.483 0.609 1.00 53.44 78 PHE A CA 1
ATOM 593 C C . PHE A 1 78 ? -3.910 -13.840 2.071 1.00 53.44 78 PHE A C 1
ATOM 595 O O . PHE A 1 78 ? -4.662 -13.199 2.791 1.00 53.44 78 PHE A O 1
ATOM 602 N N . ASP A 1 79 ? -3.283 -14.940 2.457 1.00 50.78 79 ASP A N 1
ATOM 603 C CA . ASP A 1 79 ? -3.222 -15.481 3.808 1.00 50.78 79 ASP A CA 1
ATOM 604 C C . ASP A 1 79 ? -2.185 -14.669 4.596 1.00 50.78 79 ASP A C 1
ATOM 606 O O . ASP A 1 79 ? -1.427 -15.188 5.410 1.00 50.78 79 ASP A O 1
ATOM 610 N N . ALA A 1 80 ? -2.087 -13.378 4.261 1.00 55.91 80 ALA A N 1
ATOM 611 C CA . ALA A 1 80 ? -1.408 -12.417 5.082 1.00 55.91 80 ALA A CA 1
ATOM 612 C C . ALA A 1 80 ? -2.186 -12.410 6.385 1.00 55.91 80 ALA A C 1
ATOM 614 O O . ALA A 1 80 ? -3.388 -12.134 6.384 1.00 55.91 80 ALA A O 1
ATOM 615 N N . GLU A 1 81 ? -1.499 -12.767 7.465 1.00 59.56 81 GLU A N 1
ATOM 616 C CA . GLU A 1 81 ? -2.003 -12.585 8.814 1.00 59.56 81 GLU A CA 1
ATOM 617 C C . GLU A 1 81 ? -2.512 -11.146 8.913 1.00 59.56 81 GLU A C 1
ATOM 619 O O . GLU A 1 81 ? -1.738 -10.188 8.864 1.00 59.56 81 GLU A O 1
ATOM 624 N N . MET A 1 82 ? -3.838 -11.001 8.936 1.00 65.00 82 MET A N 1
ATOM 625 C CA . MET A 1 82 ? -4.455 -9.716 9.198 1.00 65.00 82 MET A CA 1
ATOM 626 C C . MET A 1 82 ? -4.159 -9.395 10.647 1.00 65.00 82 MET A C 1
ATOM 628 O O . MET A 1 82 ? -4.562 -10.132 11.548 1.00 65.00 82 MET A O 1
ATOM 632 N N . GLU A 1 83 ? -3.449 -8.299 10.859 1.00 69.94 83 GLU A N 1
ATOM 633 C CA . GLU A 1 83 ? -3.209 -7.814 12.202 1.00 69.94 83 GLU A CA 1
ATOM 634 C C . GLU A 1 83 ? -4.494 -7.118 12.658 1.00 69.94 83 GLU A C 1
ATOM 636 O O . GLU A 1 83 ? -4.883 -6.082 12.111 1.00 69.94 83 GLU A O 1
ATOM 641 N N . GLU A 1 84 ? -5.207 -7.744 13.598 1.00 73.75 84 GLU A N 1
ATOM 642 C CA . GLU A 1 84 ? -6.304 -7.092 14.308 1.00 73.75 84 GLU A CA 1
ATOM 643 C C . GLU A 1 84 ? -5.716 -6.182 15.387 1.00 73.75 84 GLU A C 1
ATOM 645 O O . GLU A 1 84 ? -5.077 -6.641 16.334 1.00 73.75 84 GLU A O 1
ATOM 650 N N . ASP A 1 85 ? -5.942 -4.886 15.231 1.00 72.00 85 ASP A N 1
ATOM 651 C CA . ASP A 1 85 ? -5.418 -3.835 16.096 1.00 72.00 85 ASP A CA 1
ATOM 652 C C . ASP A 1 85 ? -6.490 -3.387 17.117 1.00 72.00 85 ASP A C 1
ATOM 654 O O . ASP A 1 85 ? -7.560 -3.987 17.281 1.00 72.00 85 ASP A O 1
ATOM 658 N N . ALA A 1 86 ? -6.185 -2.308 17.829 1.00 79.06 86 ALA A N 1
ATOM 659 C CA . ALA A 1 86 ? -7.069 -1.560 18.709 1.00 79.06 86 ALA A CA 1
ATOM 660 C C . ALA A 1 86 ? -8.347 -1.037 17.991 1.00 79.06 86 ALA A C 1
ATOM 662 O O . ALA A 1 86 ? -8.498 -1.184 16.770 1.00 79.06 86 ALA A O 1
ATOM 663 N N . PRO A 1 87 ? -9.294 -0.416 18.729 1.00 85.69 87 PRO A N 1
ATOM 664 C CA . PRO A 1 87 ? -10.405 0.312 18.120 1.00 85.69 87 PRO A CA 1
ATOM 665 C C . PRO A 1 87 ? -9.915 1.298 17.054 1.00 85.69 87 PRO A C 1
ATOM 667 O O . PRO A 1 87 ? -8.811 1.836 17.151 1.00 85.69 87 PRO A O 1
ATOM 670 N N . VAL A 1 88 ? -10.736 1.511 16.028 1.00 89.69 88 VAL A N 1
ATOM 671 C CA . VAL A 1 88 ? -10.373 2.355 14.884 1.00 89.69 88 VAL A CA 1
ATOM 672 C C . VAL A 1 88 ? -10.178 3.806 15.333 1.00 89.69 88 VAL A C 1
ATOM 674 O O . VAL A 1 88 ? -11.041 4.374 15.996 1.00 89.69 88 VAL A O 1
ATOM 677 N N . ASP A 1 89 ? -9.065 4.413 14.918 1.00 93.25 89 ASP A N 1
ATOM 678 C CA . ASP A 1 89 ? -8.753 5.833 15.107 1.00 93.25 89 ASP A CA 1
ATOM 679 C C . ASP A 1 89 ? -8.644 6.505 13.730 1.00 93.25 89 ASP A C 1
ATOM 681 O O . ASP A 1 89 ? -7.844 6.079 12.891 1.00 93.25 89 ASP A O 1
ATOM 685 N N . LEU A 1 90 ? -9.449 7.548 13.488 1.00 94.44 90 LEU A N 1
ATOM 686 C CA . LEU A 1 90 ? -9.508 8.229 12.192 1.00 94.44 90 LEU A CA 1
ATOM 687 C C . LEU A 1 90 ? -8.153 8.804 11.773 1.00 94.44 90 LEU A C 1
ATOM 689 O O . LEU A 1 90 ? -7.740 8.623 10.629 1.00 94.44 90 LEU A O 1
ATOM 693 N N . ASP A 1 91 ? -7.455 9.483 12.680 1.00 95.19 91 ASP A N 1
ATOM 694 C CA . ASP A 1 91 ? -6.209 10.180 12.361 1.00 95.19 91 ASP A CA 1
ATOM 695 C C . ASP A 1 91 ? -5.109 9.170 12.011 1.00 95.19 91 ASP A C 1
ATOM 697 O O . ASP A 1 91 ? -4.309 9.376 11.083 1.00 95.19 91 ASP A O 1
ATOM 701 N N . ARG A 1 92 ? -5.114 8.020 12.698 1.00 94.56 92 ARG A N 1
ATOM 702 C CA . ARG A 1 92 ? -4.222 6.894 12.399 1.00 94.56 92 ARG A CA 1
ATOM 703 C C . ARG A 1 92 ? -4.539 6.260 11.046 1.00 94.56 92 ARG A C 1
ATOM 705 O O . ARG A 1 92 ? -3.616 6.040 10.258 1.00 94.56 92 ARG A O 1
ATOM 712 N N . GLU A 1 93 ? -5.810 5.997 10.745 1.00 95.56 93 GLU A N 1
ATOM 713 C CA . GLU A 1 93 ? -6.217 5.424 9.455 1.00 95.56 93 GLU A CA 1
ATOM 7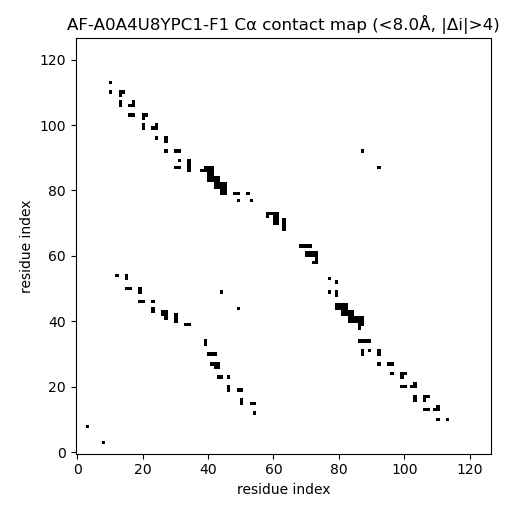14 C C . GLU A 1 93 ? -5.919 6.375 8.288 1.00 95.56 93 GLU A C 1
ATOM 716 O O . GLU A 1 93 ? -5.415 5.942 7.253 1.00 95.56 93 GLU A O 1
ATOM 721 N N . MET A 1 94 ? -6.125 7.683 8.457 1.00 96.06 94 MET A N 1
ATOM 722 C CA . MET A 1 94 ? -5.774 8.677 7.440 1.00 96.06 94 MET A CA 1
ATOM 723 C C . MET A 1 94 ? -4.260 8.753 7.211 1.00 96.06 94 MET A C 1
ATOM 725 O O . MET A 1 94 ? -3.813 8.827 6.064 1.00 96.06 94 MET A O 1
ATOM 729 N N . SER A 1 95 ? -3.456 8.655 8.273 1.00 96.88 95 SER A N 1
ATOM 730 C CA . SER A 1 95 ? -1.993 8.587 8.159 1.00 96.88 95 SER A CA 1
ATOM 731 C C . SER A 1 95 ? -1.545 7.338 7.387 1.00 96.88 95 SER A C 1
ATOM 733 O O . SER A 1 95 ? -0.757 7.441 6.442 1.00 96.88 95 SER A O 1
ATOM 735 N N . ARG A 1 96 ? -2.115 6.169 7.715 1.00 95.62 96 ARG A N 1
ATOM 736 C CA . ARG A 1 96 ? -1.896 4.903 6.989 1.00 95.62 96 ARG A CA 1
ATOM 737 C C . ARG A 1 96 ? -2.326 5.006 5.523 1.00 95.62 96 ARG A C 1
ATOM 739 O O . ARG A 1 96 ? -1.635 4.500 4.636 1.00 95.62 96 ARG A O 1
ATOM 746 N N . LEU A 1 97 ? -3.440 5.685 5.244 1.00 96.62 97 LEU A N 1
ATOM 747 C CA . LEU A 1 97 ? -3.951 5.890 3.889 1.00 96.62 97 LEU A CA 1
ATOM 748 C C . LEU A 1 97 ? -2.977 6.713 3.045 1.00 96.62 97 LEU A C 1
ATOM 750 O O . LEU A 1 97 ? -2.705 6.365 1.894 1.00 96.62 97 LEU A O 1
ATOM 754 N N . VAL A 1 98 ? -2.436 7.796 3.606 1.00 98.06 98 VAL A N 1
ATOM 755 C CA . VAL A 1 98 ? -1.437 8.637 2.934 1.00 98.06 98 VAL A CA 1
ATOM 756 C C . VAL A 1 98 ? -0.154 7.848 2.675 1.00 98.06 98 VAL A C 1
ATOM 758 O O . VAL A 1 98 ? 0.341 7.860 1.546 1.00 98.06 98 VAL A O 1
ATOM 761 N N . GLU A 1 99 ? 0.347 7.105 3.666 1.00 96.62 99 GLU A N 1
ATOM 762 C CA . GLU A 1 99 ? 1.524 6.240 3.505 1.00 96.62 99 GLU A CA 1
ATOM 763 C C . GLU A 1 99 ? 1.323 5.236 2.359 1.00 96.62 99 GLU A C 1
ATOM 765 O O . GLU A 1 99 ? 2.166 5.109 1.464 1.00 96.62 99 GLU A O 1
ATOM 770 N N . ASN A 1 100 ? 0.173 4.559 2.339 1.00 97.25 100 ASN A N 1
ATOM 771 C CA . ASN A 1 100 ? -0.137 3.579 1.310 1.00 97.25 100 ASN A CA 1
ATOM 772 C C . ASN A 1 100 ? -0.289 4.214 -0.084 1.00 97.25 100 ASN A C 1
ATOM 774 O O . ASN A 1 100 ? 0.163 3.632 -1.070 1.00 97.25 100 ASN A O 1
ATOM 778 N N . ASN A 1 101 ? -0.855 5.421 -0.182 1.00 97.19 101 ASN A N 1
ATOM 779 C CA . ASN A 1 101 ? -0.927 6.168 -1.441 1.00 97.19 101 ASN A CA 1
ATOM 780 C C . ASN A 1 101 ? 0.462 6.548 -1.971 1.00 97.19 101 ASN A C 1
ATOM 782 O O . ASN A 1 101 ? 0.728 6.393 -3.165 1.00 97.19 101 ASN A O 1
ATOM 786 N N . ILE A 1 102 ? 1.365 7.011 -1.099 1.00 97.62 102 ILE A N 1
ATOM 787 C CA . ILE A 1 102 ? 2.753 7.314 -1.479 1.00 97.62 102 ILE A CA 1
ATOM 788 C C . ILE A 1 102 ? 3.439 6.051 -2.000 1.00 97.62 102 ILE A C 1
ATOM 790 O O . ILE A 1 102 ? 4.096 6.097 -3.046 1.00 97.62 102 ILE A O 1
ATOM 794 N N . ARG A 1 103 ? 3.254 4.919 -1.311 1.00 95.56 103 ARG A N 1
ATOM 795 C CA . ARG A 1 103 ? 3.814 3.628 -1.723 1.00 95.56 103 ARG A CA 1
ATOM 796 C C . ARG A 1 103 ? 3.279 3.204 -3.090 1.00 95.56 103 ARG A C 1
ATOM 798 O O . ARG A 1 103 ? 4.078 2.986 -3.995 1.00 95.56 103 ARG A O 1
ATOM 805 N N . TYR A 1 104 ? 1.958 3.191 -3.271 1.00 96.38 104 TYR A N 1
ATOM 806 C CA . TYR A 1 104 ? 1.320 2.824 -4.538 1.00 96.38 104 TYR A CA 1
ATOM 807 C C . TYR A 1 104 ? 1.807 3.695 -5.702 1.00 96.38 104 TYR A C 1
ATOM 809 O O . TYR A 1 104 ? 2.241 3.173 -6.729 1.00 96.38 104 TYR A O 1
ATOM 817 N N . ARG A 1 105 ? 1.811 5.025 -5.529 1.00 97.38 105 ARG A N 1
ATOM 818 C CA . ARG A 1 105 ? 2.302 5.960 -6.552 1.00 97.38 105 ARG A CA 1
ATOM 819 C C . ARG A 1 105 ? 3.762 5.689 -6.910 1.00 97.38 105 ARG A C 1
ATOM 821 O O . ARG A 1 105 ? 4.094 5.625 -8.090 1.00 97.38 105 ARG A O 1
ATOM 828 N N . SER A 1 106 ? 4.615 5.472 -5.912 1.00 97.00 106 SER A N 1
ATOM 829 C CA . SER A 1 106 ? 6.035 5.178 -6.136 1.00 97.00 106 SER A CA 1
ATOM 830 C C . SER A 1 106 ? 6.228 3.876 -6.921 1.00 97.00 106 SER A C 1
ATOM 832 O O . SER A 1 106 ? 7.044 3.828 -7.842 1.00 97.00 106 SER A O 1
ATOM 834 N N . THR A 1 107 ? 5.446 2.834 -6.617 1.00 95.88 107 THR A N 1
ATOM 835 C CA . THR A 1 107 ? 5.466 1.564 -7.357 1.00 95.88 107 THR A CA 1
ATOM 836 C C . THR A 1 107 ? 5.017 1.748 -8.808 1.00 95.88 107 THR A C 1
ATOM 838 O O . THR A 1 107 ? 5.670 1.231 -9.715 1.00 95.88 107 THR A O 1
ATOM 841 N N . VAL A 1 108 ? 3.963 2.535 -9.054 1.00 96.38 108 VAL A N 1
ATOM 842 C CA . VAL A 1 108 ? 3.510 2.873 -10.415 1.00 96.38 108 VAL A CA 1
ATOM 843 C C . VAL A 1 108 ? 4.602 3.608 -11.188 1.00 96.38 108 VAL A C 1
ATOM 845 O O . VAL A 1 108 ? 4.898 3.252 -12.325 1.00 96.38 108 VAL A O 1
ATOM 848 N N . GLU A 1 109 ? 5.251 4.601 -10.584 1.00 96.81 109 GLU A N 1
ATOM 849 C CA . GLU A 1 109 ? 6.344 5.328 -11.233 1.00 96.81 109 GLU A CA 1
ATOM 850 C C . GLU A 1 109 ? 7.529 4.411 -11.575 1.00 96.81 109 GLU A C 1
ATOM 852 O O . GLU A 1 109 ? 8.104 4.519 -12.661 1.00 96.81 109 GLU A O 1
ATOM 857 N N . MET A 1 110 ? 7.887 3.478 -10.685 1.00 94.69 110 MET A N 1
ATOM 858 C CA . MET A 1 110 ? 8.908 2.459 -10.960 1.00 94.69 110 MET A CA 1
ATOM 859 C C . MET A 1 110 ? 8.504 1.550 -12.126 1.00 94.69 110 MET A C 1
ATOM 861 O O . MET A 1 110 ? 9.330 1.277 -13.000 1.00 94.69 110 MET A O 1
ATOM 865 N N . MET A 1 111 ? 7.238 1.129 -12.176 1.00 93.75 111 MET A N 1
ATOM 866 C CA . MET A 1 111 ? 6.692 0.326 -13.270 1.00 93.75 111 MET A CA 1
ATOM 867 C C . MET A 1 111 ? 6.767 1.076 -14.605 1.00 93.75 111 MET A C 1
ATOM 869 O O . MET A 1 111 ? 7.240 0.531 -15.601 1.00 93.75 111 MET A O 1
ATOM 873 N N . MET A 1 112 ? 6.381 2.354 -14.621 1.00 93.88 112 MET A N 1
ATOM 874 C CA . MET A 1 112 ? 6.450 3.192 -15.821 1.00 93.88 112 MET A CA 1
ATOM 875 C C . MET A 1 112 ? 7.889 3.377 -16.308 1.00 93.88 112 MET A C 1
ATOM 877 O O . MET A 1 112 ? 8.148 3.233 -17.503 1.00 93.88 112 MET A O 1
ATOM 881 N N . ARG A 1 113 ? 8.845 3.609 -15.396 1.00 93.69 113 ARG A N 1
ATOM 882 C CA . ARG A 1 113 ? 10.277 3.649 -15.742 1.00 93.69 113 ARG A CA 1
ATOM 883 C C . ARG A 1 113 ? 10.741 2.334 -16.364 1.00 93.69 113 ARG A C 1
ATOM 885 O O . ARG A 1 113 ? 11.462 2.354 -17.355 1.00 93.69 113 ARG A O 1
ATOM 892 N N . LYS A 1 114 ? 10.288 1.194 -15.836 1.00 89.12 114 LYS A N 1
ATOM 893 C CA . LYS A 1 114 ? 10.646 -0.122 -16.377 1.00 89.12 114 LYS A CA 1
ATOM 894 C C . LYS A 1 114 ? 10.122 -0.334 -17.797 1.00 89.12 114 LYS A C 1
ATOM 896 O O . LYS A 1 114 ? 10.854 -0.838 -18.647 1.00 89.12 114 LYS A O 1
ATOM 901 N N . VAL A 1 115 ? 8.877 0.066 -18.056 1.00 90.44 115 VAL A N 1
ATOM 902 C CA . VAL A 1 115 ? 8.274 0.013 -19.395 1.00 90.44 115 VAL A CA 1
ATOM 903 C C . VAL A 1 115 ? 9.004 0.946 -20.362 1.00 90.44 115 VAL A C 1
ATOM 905 O O . VAL A 1 115 ? 9.224 0.562 -21.508 1.00 90.44 115 VAL A O 1
ATOM 908 N N . ALA A 1 116 ? 9.423 2.133 -19.915 1.00 90.81 116 ALA A N 1
ATOM 909 C CA . ALA A 1 116 ? 10.231 3.040 -20.729 1.00 90.81 116 ALA A CA 1
ATOM 910 C C . ALA A 1 116 ? 11.565 2.392 -21.138 1.00 90.81 116 ALA A C 1
ATOM 912 O O . ALA A 1 116 ? 11.844 2.299 -22.326 1.00 90.81 116 ALA A O 1
ATOM 913 N N . THR A 1 117 ? 12.311 1.805 -20.194 1.00 88.81 117 THR A N 1
ATOM 914 C CA . THR A 1 117 ? 13.560 1.083 -20.507 1.00 88.81 117 THR A CA 1
ATOM 915 C C . THR A 1 117 ? 13.350 -0.068 -21.496 1.00 88.81 117 THR A C 1
ATOM 917 O O . THR A 1 117 ? 14.187 -0.302 -22.362 1.00 88.81 117 THR A O 1
ATOM 920 N N . LEU A 1 118 ? 12.235 -0.801 -21.387 1.00 86.62 118 LEU A N 1
ATOM 921 C CA . LEU A 1 118 ? 11.886 -1.853 -22.347 1.00 86.62 118 LEU A CA 1
ATOM 922 C C . LEU A 1 118 ? 11.609 -1.291 -23.746 1.00 86.62 118 LEU A C 1
ATOM 924 O O . LEU A 1 118 ? 12.040 -1.879 -24.735 1.00 86.62 118 LEU A O 1
ATOM 928 N N . ARG A 1 119 ? 10.896 -0.163 -23.832 1.00 87.62 119 ARG A N 1
ATOM 929 C CA . ARG A 1 119 ? 10.639 0.524 -25.103 1.00 87.62 119 ARG A CA 1
ATOM 930 C C . ARG A 1 119 ? 11.931 1.000 -25.753 1.00 87.62 119 ARG A C 1
ATOM 932 O O . ARG A 1 119 ? 12.094 0.779 -26.948 1.00 87.62 119 ARG A O 1
ATOM 939 N N . ASP A 1 120 ? 12.836 1.579 -24.972 1.00 89.88 120 ASP A N 1
ATOM 940 C CA . ASP A 1 120 ? 14.130 2.056 -25.464 1.00 89.88 120 ASP A CA 1
ATOM 941 C C . ASP A 1 120 ? 14.973 0.887 -25.999 1.00 89.88 120 ASP A C 1
ATOM 943 O O . ASP A 1 120 ? 15.447 0.933 -27.131 1.00 89.88 120 ASP A O 1
ATOM 947 N N . ALA A 1 121 ? 15.056 -0.220 -25.251 1.00 86.81 121 ALA A N 1
ATOM 948 C CA . ALA A 1 121 ? 15.803 -1.411 -25.664 1.00 86.81 121 ALA A CA 1
ATOM 949 C C . ALA A 1 121 ? 15.255 -2.067 -26.948 1.00 86.81 121 ALA A C 1
ATOM 951 O O . ALA A 1 121 ? 16.025 -2.576 -27.760 1.00 86.81 121 ALA A O 1
ATOM 952 N N . ILE A 1 122 ? 13.931 -2.064 -27.148 1.00 85.19 122 ILE A N 1
ATOM 953 C CA . ILE A 1 122 ? 13.310 -2.560 -28.388 1.00 85.19 122 ILE A CA 1
ATOM 954 C C . ILE A 1 122 ? 13.533 -1.569 -29.539 1.00 85.19 122 ILE A C 1
ATOM 956 O O . ILE A 1 122 ? 13.782 -1.988 -30.668 1.00 85.19 122 ILE A O 1
ATOM 960 N N . GLY A 1 123 ? 13.457 -0.263 -29.267 1.00 79.31 123 GLY A N 1
ATOM 961 C CA . GLY A 1 123 ? 13.639 0.794 -30.263 1.00 79.31 123 GLY A CA 1
ATOM 962 C C . GLY A 1 123 ? 15.063 0.882 -30.820 1.00 79.31 123 GLY A C 1
ATOM 963 O O . GLY A 1 123 ? 15.232 1.165 -32.005 1.00 79.31 123 GLY A O 1
ATOM 964 N N . GLU A 1 124 ? 16.082 0.594 -30.007 1.00 64.56 124 GLU A N 1
ATOM 965 C CA . GLU A 1 124 ? 17.485 0.560 -30.449 1.00 64.56 124 GLU A CA 1
ATOM 966 C C . GLU A 1 124 ? 17.828 -0.669 -31.312 1.00 64.56 124 GLU A C 1
ATOM 968 O O . GLU A 1 124 ? 18.771 -0.612 -32.096 1.00 64.56 124 GLU A O 1
ATOM 973 N N . GLY A 1 125 ? 17.043 -1.752 -31.248 1.00 53.12 125 GLY A N 1
ATOM 974 C CA . GLY A 1 125 ? 17.258 -2.972 -32.041 1.00 53.12 125 GLY A CA 1
ATOM 975 C C . GLY A 1 125 ? 16.808 -2.903 -33.509 1.00 53.12 125 GLY A C 1
ATOM 976 O O . GLY A 1 125 ? 16.934 -3.895 -34.223 1.00 53.12 125 GLY A O 1
ATOM 977 N N . VAL A 1 126 ? 16.259 -1.768 -33.962 1.00 50.97 126 VAL A N 1
ATOM 978 C CA . VAL A 1 126 ? 15.731 -1.563 -35.332 1.00 50.97 126 VAL A CA 1
ATOM 979 C C . VAL A 1 126 ? 16.656 -0.667 -36.182 1.00 50.97 126 VAL A C 1
ATOM 981 O O . VAL A 1 126 ? 16.242 -0.132 -37.209 1.00 50.97 126 VAL A O 1
ATOM 984 N N . LYS A 1 127 ? 17.924 -0.496 -35.790 1.00 42.84 127 LYS A N 1
ATOM 985 C CA . LYS A 1 127 ? 18.951 0.174 -36.605 1.00 42.84 127 LYS A CA 1
ATOM 986 C C . LYS A 1 127 ? 20.083 -0.760 -36.997 1.00 42.84 127 LYS A C 1
ATOM 988 O O . LYS A 1 127 ? 20.517 -1.550 -36.134 1.00 42.84 127 LYS A O 1
#

InterPro domains:
  IPR001444 Flagellar basal body rod protein, N-terminal [PF00460] (22-41)
  IPR006300 Flagellar basal-body rod protein FlgB [PIRSF002889] (8-122)
  IPR006300 Flagellar basal-body rod protein FlgB [TIGR01396] (8-122)

pLDDT: mean 82.35, std 16.17, range [37.72, 98.06]